Protein AF-A0A8S2WSE2-F1 (afdb_monomer_lite)

Radius of gyration: 13.76 Å; chains: 1; bounding box: 29×26×43 Å

Sequence (77 aa):
CNEMANKAQIYSDNDGIYDCTLNKTDDNNETITYRMELLKVNEQTEYYLLIDKSGSSKLLESFHSNIEAAKSKFYSM

pLDDT: mean 85.3, std 13.28, range [38.91, 93.38]

Structure (mmCIF, N/CA/C/O backbone):
data_AF-A0A8S2WSE2-F1
#
_entry.id   AF-A0A8S2WSE2-F1
#
loop_
_atom_site.group_PDB
_atom_site.id
_atom_site.type_symbol
_atom_site.label_atom_id
_atom_site.label_alt_id
_atom_site.label_comp_id
_ato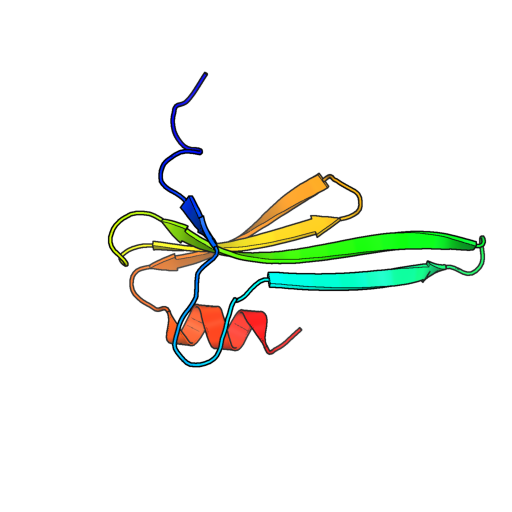m_site.label_asym_id
_atom_site.label_entity_id
_atom_site.label_seq_id
_atom_site.pdbx_PDB_ins_code
_atom_site.Cartn_x
_atom_site.Cartn_y
_atom_site.Cartn_z
_atom_site.occupancy
_atom_site.B_iso_or_equiv
_atom_site.auth_seq_id
_atom_site.auth_comp_id
_atom_site.auth_asym_id
_atom_site.auth_atom_id
_atom_site.pdbx_PDB_model_num
ATOM 1 N N . CYS A 1 1 ? 16.681 15.331 10.725 1.00 39.47 1 CYS A N 1
ATOM 2 C CA . CYS A 1 1 ? 16.172 14.001 10.342 1.00 39.47 1 CYS A CA 1
ATOM 3 C C . CYS A 1 1 ? 14.930 13.718 11.163 1.00 39.47 1 CYS A C 1
ATOM 5 O O . CYS A 1 1 ? 15.064 13.556 12.366 1.00 39.47 1 CYS A O 1
ATOM 7 N N . ASN A 1 2 ? 13.745 13.759 10.550 1.00 38.91 2 ASN A N 1
ATOM 8 C CA . ASN A 1 2 ? 12.495 13.491 11.258 1.00 38.91 2 ASN A CA 1
ATOM 9 C C . ASN A 1 2 ? 12.273 11.981 11.361 1.00 38.91 2 ASN A C 1
ATOM 11 O O . ASN A 1 2 ? 12.208 11.285 10.350 1.00 38.91 2 ASN A O 1
ATOM 15 N N . GLU A 1 3 ? 12.116 11.504 12.588 1.00 39.72 3 GLU A N 1
ATOM 16 C CA . GLU A 1 3 ? 11.804 10.128 12.984 1.00 39.72 3 GLU A CA 1
ATOM 17 C C . GLU A 1 3 ? 10.353 9.721 12.621 1.00 39.72 3 GLU A C 1
ATOM 19 O O . GLU A 1 3 ? 9.642 9.124 13.421 1.00 39.72 3 GLU A O 1
ATOM 24 N N . MET A 1 4 ? 9.865 10.070 11.424 1.00 49.84 4 MET A N 1
ATOM 25 C CA . MET A 1 4 ? 8.505 9.738 10.956 1.00 49.84 4 MET A CA 1
ATOM 26 C C . MET A 1 4 ? 8.428 8.408 10.190 1.00 49.84 4 MET A C 1
ATOM 28 O O . MET A 1 4 ? 7.346 7.843 10.069 1.00 49.84 4 MET A O 1
ATOM 32 N N . ALA A 1 5 ? 9.561 7.860 9.734 1.00 48.69 5 ALA A N 1
ATOM 33 C CA . ALA A 1 5 ? 9.603 6.575 9.029 1.00 48.69 5 ALA A CA 1
ATOM 34 C C . ALA A 1 5 ? 9.316 5.361 9.940 1.00 48.69 5 ALA A C 1
ATOM 36 O O . ALA A 1 5 ? 8.903 4.318 9.454 1.00 48.69 5 ALA A O 1
ATOM 37 N N . ASN A 1 6 ? 9.483 5.491 11.263 1.00 52.53 6 ASN A N 1
ATOM 38 C CA . ASN A 1 6 ? 9.370 4.361 12.198 1.00 52.53 6 ASN A CA 1
ATOM 39 C C . ASN A 1 6 ? 7.929 3.990 12.597 1.00 52.53 6 ASN A C 1
ATOM 41 O O . ASN A 1 6 ? 7.734 3.017 13.321 1.00 52.53 6 ASN A O 1
ATOM 45 N N . LYS A 1 7 ? 6.916 4.759 12.174 1.00 69.62 7 LYS A N 1
ATOM 46 C CA . LYS A 1 7 ? 5.513 4.524 12.570 1.00 69.62 7 LYS A CA 1
ATOM 47 C C . LYS A 1 7 ? 4.597 4.070 11.441 1.00 69.62 7 LYS A C 1
ATOM 49 O O . LYS A 1 7 ? 3.444 3.753 11.720 1.00 69.62 7 LYS A O 1
ATOM 54 N N . ALA A 1 8 ? 5.085 4.066 10.204 1.00 80.12 8 ALA A N 1
ATOM 55 C CA . ALA A 1 8 ? 4.321 3.646 9.042 1.00 80.12 8 ALA A CA 1
ATOM 56 C C . ALA A 1 8 ? 4.753 2.235 8.634 1.00 80.12 8 ALA A C 1
ATOM 58 O O . ALA A 1 8 ? 5.933 1.987 8.397 1.00 80.12 8 ALA A O 1
ATOM 59 N N . GLN A 1 9 ? 3.807 1.306 8.585 1.00 89.12 9 GLN A N 1
ATOM 60 C CA . GLN A 1 9 ? 4.038 -0.085 8.196 1.00 89.12 9 GLN A CA 1
ATOM 61 C C . GLN A 1 9 ? 3.076 -0.452 7.076 1.00 89.12 9 GLN A C 1
ATOM 63 O O . GLN A 1 9 ? 1.950 0.042 7.072 1.00 89.12 9 GLN A O 1
ATOM 68 N N . IL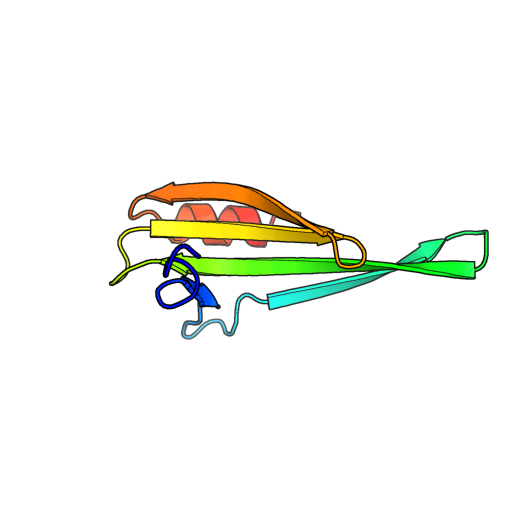E A 1 10 ? 3.489 -1.319 6.149 1.00 90.81 10 ILE A N 1
ATOM 69 C CA . ILE A 1 10 ? 2.574 -1.832 5.123 1.00 90.81 10 ILE A CA 1
ATOM 70 C C . ILE A 1 10 ? 1.409 -2.520 5.833 1.00 90.81 10 ILE A C 1
ATOM 72 O O . ILE A 1 10 ? 1.594 -3.384 6.695 1.00 90.81 10 ILE A O 1
ATOM 76 N N . TYR A 1 11 ? 0.203 -2.079 5.505 1.00 91.56 11 TYR A N 1
ATOM 77 C CA . TYR A 1 11 ? -1.014 -2.634 6.045 1.00 91.56 11 TYR A CA 1
ATOM 78 C C . TYR A 1 11 ? -1.193 -4.058 5.518 1.00 91.56 11 TYR A C 1
ATOM 80 O O . TYR A 1 11 ? -1.040 -4.339 4.327 1.00 91.56 11 TYR A O 1
ATOM 88 N N . SER A 1 12 ? -1.510 -4.961 6.435 1.00 91.81 12 SER A N 1
ATOM 89 C CA . SER A 1 12 ? -1.862 -6.338 6.128 1.00 91.81 12 SER A CA 1
ATOM 90 C C . SER A 1 12 ? -3.023 -6.772 7.008 1.00 91.81 12 SER A C 1
ATOM 92 O O . SER A 1 12 ? -3.146 -6.340 8.159 1.00 91.81 12 SER A O 1
ATOM 94 N N . ASP A 1 13 ? -3.887 -7.607 6.447 1.00 90.25 13 ASP A N 1
ATOM 95 C CA . ASP A 1 13 ? -4.992 -8.241 7.155 1.00 90.25 13 ASP A CA 1
ATOM 96 C C . ASP A 1 13 ? -5.214 -9.674 6.639 1.00 90.25 13 ASP A C 1
ATOM 98 O O . ASP A 1 13 ? -4.337 -10.237 5.984 1.00 90.25 13 ASP A O 1
ATOM 102 N N . ASN A 1 14 ? -6.357 -10.287 6.953 1.00 90.56 14 ASN A N 1
ATOM 103 C CA . ASN A 1 14 ? -6.703 -11.631 6.480 1.00 90.56 14 ASN A CA 1
ATOM 104 C C . ASN A 1 14 ? -6.783 -11.731 4.946 1.00 90.56 14 ASN A C 1
ATOM 106 O O . ASN A 1 14 ? -6.597 -12.820 4.410 1.00 90.56 14 ASN A O 1
ATOM 110 N N . ASP A 1 15 ? -7.052 -10.619 4.259 1.00 86.50 15 ASP A N 1
ATOM 111 C CA . ASP A 1 15 ? -7.081 -10.534 2.794 1.00 86.50 15 ASP A CA 1
ATOM 112 C C . ASP A 1 15 ? -5.672 -10.585 2.171 1.00 86.50 15 ASP A C 1
ATOM 114 O O . ASP A 1 15 ? -5.498 -10.992 1.025 1.00 86.50 15 ASP A O 1
ATOM 118 N N . GLY A 1 16 ? -4.644 -10.234 2.950 1.00 89.31 16 GLY A N 1
ATOM 119 C CA . GLY A 1 16 ? -3.248 -10.256 2.528 1.00 89.31 16 GLY A CA 1
ATOM 120 C C . GLY A 1 16 ? -2.499 -8.967 2.845 1.00 89.31 16 GLY A C 1
ATOM 121 O O . GLY A 1 16 ? -2.871 -8.194 3.730 1.00 89.31 16 GLY A O 1
ATOM 122 N N . ILE A 1 17 ? -1.392 -8.766 2.131 1.00 92.06 17 ILE A N 1
ATOM 123 C CA . ILE A 1 17 ? -0.523 -7.590 2.238 1.00 92.06 17 ILE A CA 1
ATOM 124 C C . ILE A 1 17 ? -0.887 -6.626 1.108 1.00 92.06 17 ILE A C 1
ATOM 126 O O . ILE A 1 17 ? -0.905 -7.020 -0.056 1.00 92.06 17 ILE A O 1
ATOM 130 N N . TYR A 1 18 ? -1.133 -5.360 1.440 1.00 92.25 18 TYR A N 1
ATOM 131 C CA . TYR A 1 18 ? -1.536 -4.334 0.475 1.00 92.25 18 TYR A CA 1
ATOM 132 C C . TYR A 1 18 ? -0.307 -3.650 -0.131 1.00 92.25 18 TYR A C 1
ATOM 134 O O . TYR A 1 18 ? -0.044 -2.465 0.086 1.00 92.25 18 TYR A O 1
ATOM 142 N N . ASP A 1 19 ? 0.455 -4.445 -0.876 1.00 92.62 19 ASP A N 1
ATOM 143 C CA . ASP A 1 19 ? 1.629 -4.052 -1.650 1.00 92.62 19 ASP A CA 1
ATOM 144 C C . ASP A 1 19 ? 1.463 -4.606 -3.069 1.00 92.62 19 ASP A C 1
ATOM 146 O O . ASP A 1 19 ? 1.366 -5.817 -3.269 1.00 92.62 19 ASP A O 1
ATOM 150 N N . CYS A 1 20 ? 1.372 -3.725 -4.060 1.00 90.75 20 CYS A N 1
ATOM 151 C CA . CYS A 1 20 ? 1.209 -4.112 -5.458 1.00 90.75 20 CYS A CA 1
ATOM 152 C C . CYS A 1 20 ? 2.314 -3.480 -6.294 1.00 90.75 20 CYS A C 1
ATOM 154 O O . CYS A 1 20 ? 2.526 -2.274 -6.224 1.00 90.75 20 CYS A O 1
ATOM 156 N N . THR A 1 21 ? 3.002 -4.277 -7.111 1.00 91.38 21 THR A N 1
ATOM 157 C CA . THR A 1 21 ? 3.996 -3.773 -8.064 1.00 91.38 21 THR A CA 1
ATOM 158 C C . THR A 1 21 ? 3.562 -4.101 -9.487 1.00 91.38 21 THR A C 1
ATOM 160 O O . THR A 1 21 ? 3.385 -5.262 -9.849 1.00 91.38 21 THR A O 1
ATOM 163 N N . LEU A 1 22 ? 3.422 -3.065 -10.303 1.00 90.69 22 LEU A N 1
ATOM 164 C CA . LEU A 1 22 ? 3.066 -3.112 -11.711 1.00 90.69 22 LEU A CA 1
ATOM 165 C C . LEU A 1 22 ? 4.270 -2.669 -12.539 1.00 90.69 22 LEU A C 1
ATOM 167 O O . LEU A 1 22 ? 4.840 -1.606 -12.313 1.00 90.69 22 LEU A O 1
ATOM 171 N N . ASN A 1 23 ? 4.641 -3.466 -13.534 1.00 92.44 23 ASN A N 1
ATOM 172 C CA . ASN A 1 23 ? 5.695 -3.112 -14.476 1.00 92.44 23 ASN A CA 1
ATOM 173 C C . ASN A 1 23 ? 5.067 -2.834 -15.835 1.00 92.44 23 ASN A C 1
ATOM 175 O O . ASN A 1 23 ? 4.328 -3.665 -16.363 1.00 92.44 23 ASN A O 1
ATOM 179 N N . LYS A 1 24 ? 5.375 -1.673 -16.404 1.00 90.50 24 LYS A N 1
ATOM 180 C CA . LYS A 1 24 ? 4.993 -1.314 -17.763 1.00 90.50 24 LYS A CA 1
ATOM 181 C C . LYS A 1 24 ? 6.252 -1.100 -18.583 1.00 90.50 24 LYS A C 1
ATOM 183 O O . LYS A 1 24 ? 6.989 -0.155 -18.326 1.00 90.50 24 LYS A O 1
ATOM 188 N N . THR A 1 25 ? 6.471 -1.951 -19.574 1.00 92.94 25 THR A N 1
ATOM 189 C CA . THR A 1 25 ? 7.483 -1.710 -20.604 1.00 92.94 25 THR A CA 1
ATOM 190 C C . THR A 1 25 ? 6.869 -0.819 -21.677 1.00 92.94 25 THR A C 1
ATOM 192 O O . THR A 1 25 ? 5.784 -1.122 -22.177 1.00 92.94 25 THR A O 1
ATOM 195 N N . ASP A 1 26 ? 7.494 0.319 -21.961 1.00 88.00 26 ASP A N 1
ATOM 196 C CA . ASP A 1 26 ? 7.051 1.228 -23.017 1.00 88.00 26 ASP A CA 1
ATOM 197 C C . ASP A 1 26 ? 7.623 0.824 -24.393 1.00 88.00 26 ASP A C 1
ATOM 199 O O . ASP A 1 26 ? 8.434 -0.098 -24.500 1.00 88.00 26 ASP A O 1
ATOM 203 N N . ASP A 1 27 ? 7.205 1.515 -25.456 1.00 93.00 27 ASP A N 1
ATOM 204 C CA . ASP A 1 27 ? 7.670 1.271 -26.828 1.00 93.00 27 ASP A CA 1
ATOM 205 C C . ASP A 1 27 ? 9.186 1.508 -27.019 1.00 93.00 27 ASP A C 1
ATOM 207 O O . ASP A 1 27 ? 9.777 0.969 -27.956 1.00 93.00 27 ASP A O 1
ATOM 211 N N . ASN A 1 28 ? 9.842 2.255 -26.120 1.00 92.44 28 ASN A N 1
ATOM 212 C CA . ASN A 1 28 ? 11.300 2.431 -26.077 1.00 92.44 28 ASN A CA 1
ATOM 213 C C . ASN A 1 28 ? 12.036 1.308 -25.320 1.00 92.44 28 ASN A C 1
ATOM 215 O O . ASN A 1 28 ? 13.248 1.399 -25.115 1.00 92.44 28 ASN A O 1
ATOM 219 N N . ASN A 1 29 ? 11.337 0.236 -24.929 1.00 90.88 29 ASN A N 1
ATOM 220 C CA . ASN A 1 29 ? 11.869 -0.871 -24.130 1.00 90.88 29 ASN A CA 1
ATOM 221 C C . ASN A 1 29 ? 12.367 -0.434 -22.734 1.00 90.88 29 ASN A C 1
ATOM 223 O O . ASN A 1 29 ? 13.146 -1.148 -22.096 1.00 90.88 29 ASN A O 1
ATOM 227 N N . GLU A 1 30 ? 11.910 0.717 -22.228 1.00 92.19 30 GLU A N 1
ATOM 228 C CA . GLU A 1 30 ? 12.144 1.133 -20.851 1.00 92.19 30 GLU A CA 1
ATOM 229 C C . GLU A 1 30 ? 11.059 0.533 -19.954 1.00 92.19 30 GLU A C 1
ATOM 231 O O . GLU A 1 30 ? 9.865 0.570 -20.251 1.00 92.19 30 GLU A O 1
ATOM 236 N N . THR A 1 31 ? 11.468 -0.055 -18.830 1.00 91.00 31 THR A N 1
ATOM 237 C CA . THR A 1 31 ? 10.520 -0.593 -17.848 1.00 91.00 31 THR A CA 1
ATOM 238 C C . THR A 1 31 ? 10.241 0.455 -16.784 1.00 91.00 31 THR A C 1
ATOM 240 O O . THR A 1 31 ? 11.111 0.810 -15.991 1.00 91.00 31 THR A O 1
ATOM 243 N N . ILE A 1 32 ? 9.003 0.937 -16.756 1.00 90.00 32 ILE A N 1
ATOM 244 C CA . ILE A 1 32 ? 8.485 1.815 -15.717 1.00 90.00 32 ILE A CA 1
ATOM 245 C C . ILE A 1 32 ? 7.819 0.941 -14.657 1.00 90.00 32 ILE A C 1
ATOM 247 O O . ILE A 1 32 ? 6.796 0.301 -14.911 1.00 90.00 32 ILE A O 1
ATOM 251 N N . THR A 1 33 ? 8.398 0.928 -13.462 1.00 91.25 33 THR A N 1
ATOM 252 C CA . THR A 1 33 ? 7.832 0.243 -12.300 1.00 91.25 33 THR A CA 1
ATOM 253 C C . THR A 1 33 ? 6.957 1.208 -11.514 1.00 91.25 33 THR A C 1
ATOM 255 O O . THR A 1 33 ? 7.381 2.311 -11.166 1.00 91.25 33 THR A O 1
ATOM 258 N N . TYR A 1 34 ? 5.739 0.773 -11.227 1.00 91.06 34 TYR A N 1
ATOM 259 C CA . TYR A 1 34 ? 4.794 1.427 -10.342 1.00 91.06 34 TYR A CA 1
ATOM 260 C C . TYR A 1 34 ? 4.584 0.517 -9.143 1.00 91.06 34 TYR A C 1
ATOM 262 O O . TYR A 1 34 ? 4.144 -0.615 -9.311 1.00 91.06 34 TYR A O 1
ATOM 270 N N . ARG A 1 35 ? 4.882 0.985 -7.940 1.00 91.88 35 ARG A N 1
ATOM 271 C CA . ARG A 1 35 ? 4.603 0.247 -6.712 1.00 91.88 35 ARG A CA 1
ATOM 272 C C . ARG A 1 35 ? 3.598 1.021 -5.881 1.00 91.88 35 ARG A C 1
ATOM 274 O O . ARG A 1 35 ? 3.704 2.229 -5.736 1.00 91.88 35 ARG A O 1
ATOM 281 N N . MET A 1 36 ? 2.591 0.340 -5.377 1.00 92.19 36 MET A N 1
ATOM 282 C CA . MET A 1 36 ? 1.536 0.912 -4.563 1.00 92.19 36 MET A CA 1
ATOM 283 C C . MET A 1 36 ? 1.534 0.231 -3.216 1.00 92.19 36 MET A C 1
ATOM 285 O O . MET A 1 36 ? 1.523 -0.995 -3.138 1.00 92.19 36 MET A O 1
ATOM 289 N N . GLU A 1 37 ? 1.487 1.037 -2.169 1.00 93.38 37 GLU A N 1
ATOM 290 C CA . GLU A 1 37 ? 1.539 0.561 -0.796 1.00 93.38 37 GLU A CA 1
ATOM 291 C C . GLU A 1 37 ? 0.432 1.244 -0.006 1.00 93.38 37 GLU A C 1
ATOM 293 O O . GLU A 1 37 ? 0.340 2.475 0.027 1.00 93.38 37 GLU A O 1
ATOM 298 N N . LEU A 1 38 ? -0.410 0.450 0.651 1.00 93.38 38 LEU A N 1
ATOM 299 C CA . LEU A 1 38 ? -1.274 0.958 1.704 1.00 93.38 38 LEU A CA 1
ATOM 300 C C . LEU A 1 38 ? -0.513 0.843 3.018 1.00 93.38 38 LEU A C 1
ATOM 302 O O . LEU A 1 38 ? -0.214 -0.254 3.479 1.00 93.38 38 LEU A O 1
ATOM 306 N N . LEU A 1 39 ? -0.191 1.972 3.630 1.00 92.44 39 LEU A N 1
ATOM 307 C CA . LEU A 1 39 ? 0.478 2.031 4.918 1.00 92.44 39 LEU A CA 1
ATOM 308 C C . LEU A 1 39 ? -0.525 2.286 6.035 1.00 92.44 39 LEU A C 1
ATOM 310 O O . LEU A 1 39 ? -1.457 3.069 5.887 1.00 92.44 39 LEU A O 1
ATOM 314 N N . LYS A 1 40 ? -0.279 1.682 7.189 1.00 90.75 40 LYS A N 1
ATOM 315 C CA . LYS A 1 40 ? -0.899 2.002 8.470 1.00 90.75 40 LYS A CA 1
ATOM 316 C C . LYS A 1 40 ? 0.086 2.818 9.293 1.00 90.75 40 LYS A C 1
ATOM 318 O O . LYS A 1 40 ? 1.220 2.389 9.505 1.00 90.75 40 LYS A O 1
ATOM 323 N N . VAL A 1 41 ? -0.361 3.971 9.769 1.00 85.69 41 VAL A N 1
ATOM 324 C CA . VAL A 1 41 ? 0.412 4.893 10.597 1.00 85.69 41 VAL A CA 1
ATOM 325 C C . VAL A 1 41 ? -0.248 5.011 11.962 1.00 85.69 41 VAL A C 1
ATOM 327 O O . VAL A 1 41 ? -1.452 5.244 12.068 1.00 85.69 41 VAL A O 1
ATOM 330 N N . ASN A 1 42 ? 0.557 4.842 13.015 1.00 77.12 42 ASN A N 1
ATOM 331 C CA . ASN A 1 42 ? 0.080 4.746 14.400 1.00 77.12 42 ASN A CA 1
ATOM 332 C C . ASN A 1 42 ? -0.860 3.530 14.606 1.00 77.12 42 ASN A C 1
ATOM 334 O O . ASN A 1 42 ? -1.081 2.734 13.694 1.00 77.12 42 ASN A O 1
ATOM 338 N N . GLU A 1 43 ? -1.367 3.306 15.821 1.00 71.88 43 GLU A N 1
ATOM 339 C CA . GLU A 1 43 ? -2.190 2.139 16.190 1.00 71.88 43 GLU A CA 1
ATOM 340 C C . GLU A 1 43 ? -3.589 2.112 15.516 1.00 71.88 43 GLU A C 1
ATOM 342 O O . GLU A 1 43 ? -4.598 2.023 16.198 1.00 71.88 43 GLU A O 1
ATOM 347 N N . GLN A 1 44 ? -3.667 2.110 14.175 1.00 66.88 44 GLN A N 1
ATOM 348 C CA . GLN A 1 44 ? -4.883 1.954 13.341 1.00 66.88 44 GLN A CA 1
ATOM 349 C C . GLN A 1 44 ? -5.724 3.219 13.118 1.00 66.88 44 GLN A C 1
ATOM 351 O O . GLN A 1 44 ? -6.838 3.131 12.601 1.00 66.88 44 GLN A O 1
ATOM 356 N N . THR A 1 45 ? -5.205 4.394 13.459 1.00 80.88 45 THR A N 1
ATOM 357 C CA . THR A 1 45 ? -5.932 5.664 13.306 1.00 80.88 45 THR A CA 1
ATOM 358 C C . THR A 1 45 ? -5.703 6.350 11.966 1.00 80.88 45 THR A C 1
ATOM 360 O O . THR A 1 45 ? -6.566 7.107 11.525 1.00 80.88 45 THR A O 1
ATOM 363 N N . GLU A 1 46 ? -4.583 6.095 11.291 1.00 89.19 46 GLU A N 1
ATOM 364 C CA . GLU A 1 46 ? -4.260 6.736 10.016 1.00 89.19 46 GLU A CA 1
ATOM 365 C C . GLU A 1 46 ? -3.772 5.711 8.995 1.00 89.19 46 GLU A C 1
ATOM 367 O O . GLU A 1 46 ? -2.951 4.848 9.304 1.00 89.19 46 GLU A O 1
ATOM 372 N N . TYR A 1 47 ? -4.274 5.816 7.767 1.00 91.62 47 TYR A N 1
ATOM 373 C CA . TYR A 1 47 ? -3.873 4.966 6.651 1.00 91.62 47 TYR A CA 1
ATOM 374 C C . TYR A 1 47 ? -3.480 5.826 5.461 1.00 91.62 47 TYR A C 1
ATOM 376 O O . TYR A 1 47 ? -4.201 6.759 5.113 1.00 91.62 47 TYR A O 1
ATOM 384 N N . TYR A 1 48 ? -2.354 5.524 4.827 1.00 92.50 48 TYR A N 1
ATOM 385 C CA . TYR A 1 48 ? -1.805 6.298 3.717 1.00 92.50 48 TYR A CA 1
ATOM 386 C C . TYR A 1 48 ? -1.666 5.422 2.487 1.00 92.50 48 TYR A C 1
ATOM 388 O O . TYR A 1 48 ? -1.063 4.358 2.557 1.00 92.50 48 TYR A O 1
ATOM 396 N N . LEU A 1 49 ? -2.177 5.888 1.354 1.00 92.50 49 LEU A N 1
ATOM 397 C CA . LEU A 1 49 ? -1.936 5.254 0.068 1.00 92.50 49 LEU A CA 1
ATOM 398 C C . LEU A 1 49 ? -0.747 5.944 -0.600 1.00 92.50 49 LEU A C 1
ATOM 400 O O . LEU A 1 49 ? -0.802 7.138 -0.908 1.00 92.50 49 LEU A O 1
ATOM 404 N N . LEU A 1 50 ?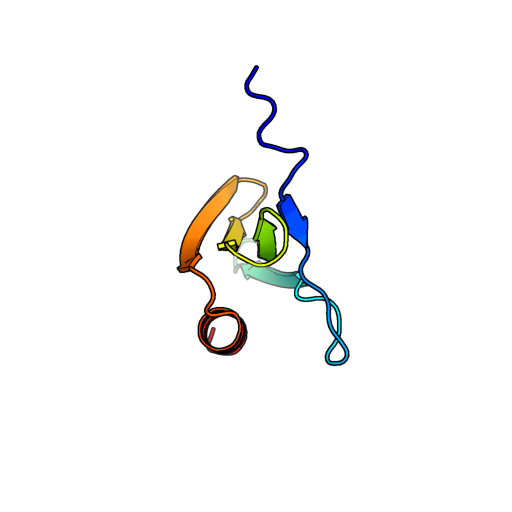 0.333 5.204 -0.810 1.00 92.38 50 LEU A N 1
ATOM 405 C CA . LEU A 1 50 ? 1.519 5.662 -1.522 1.00 92.38 50 LEU A CA 1
ATOM 406 C C . LEU A 1 50 ? 1.551 5.072 -2.926 1.00 92.38 50 LEU A C 1
ATOM 408 O O . LEU A 1 50 ? 1.153 3.928 -3.143 1.00 92.38 50 LEU A O 1
ATOM 412 N N . ILE A 1 51 ? 2.077 5.856 -3.862 1.00 91.31 51 ILE A N 1
ATOM 413 C CA . ILE A 1 51 ? 2.515 5.368 -5.164 1.00 91.31 51 ILE A CA 1
ATOM 414 C C . ILE A 1 51 ? 3.980 5.725 -5.361 1.00 91.31 51 ILE A C 1
ATOM 416 O O . ILE A 1 51 ? 4.374 6.886 -5.257 1.00 91.31 51 ILE A O 1
ATOM 420 N N . ASP A 1 52 ? 4.787 4.724 -5.649 1.00 91.38 52 ASP A N 1
ATOM 421 C CA . ASP A 1 52 ? 6.141 4.856 -6.139 1.00 91.38 52 ASP A CA 1
ATOM 422 C C . ASP A 1 52 ? 6.146 4.667 -7.649 1.00 91.38 52 ASP A C 1
ATOM 424 O O . ASP A 1 52 ? 5.578 3.709 -8.172 1.00 91.38 52 ASP A O 1
ATOM 428 N N . LYS A 1 53 ? 6.768 5.605 -8.357 1.00 90.12 53 LYS A N 1
ATOM 429 C CA . LYS A 1 53 ? 7.023 5.495 -9.790 1.00 90.12 53 LYS A CA 1
ATOM 430 C C . LYS A 1 53 ? 8.522 5.594 -10.015 1.00 90.12 53 LYS A C 1
ATOM 432 O O . LYS A 1 53 ? 9.092 6.672 -9.849 1.00 90.12 53 LYS A O 1
ATOM 437 N N . SER A 1 54 ? 9.141 4.492 -10.428 1.00 84.75 54 SER A N 1
ATOM 438 C CA . SER A 1 54 ? 10.577 4.410 -10.723 1.00 84.75 54 SER A CA 1
ATOM 439 C C . SER A 1 54 ? 11.467 4.979 -9.601 1.00 84.75 54 SER A C 1
ATOM 441 O O . SER A 1 54 ? 12.416 5.714 -9.876 1.00 84.75 54 SER A O 1
ATOM 443 N N . GLY A 1 55 ? 11.151 4.679 -8.335 1.00 82.56 55 GLY A N 1
ATOM 444 C CA . GLY A 1 55 ? 11.897 5.140 -7.157 1.00 82.56 55 GLY A CA 1
ATOM 445 C C . GLY A 1 55 ? 11.513 6.534 -6.654 1.00 82.56 55 GLY A C 1
ATOM 446 O O . GLY A 1 55 ? 12.148 7.050 -5.732 1.00 82.56 55 GLY A O 1
ATOM 447 N N . SER A 1 56 ? 10.505 7.172 -7.257 1.00 87.62 56 SER A N 1
ATOM 448 C CA . SER A 1 56 ? 9.915 8.412 -6.757 1.00 87.62 56 SER A CA 1
ATOM 449 C C . SER A 1 56 ? 8.578 8.126 -6.082 1.00 87.62 56 SER A C 1
ATOM 451 O O . SER A 1 56 ? 7.554 7.950 -6.747 1.00 87.62 56 SER A O 1
ATOM 453 N N . SER A 1 57 ? 8.595 8.106 -4.751 1.00 89.00 57 SER A N 1
ATOM 454 C CA . SER A 1 57 ? 7.410 7.853 -3.935 1.00 89.00 57 SER A CA 1
ATOM 455 C C . SER A 1 57 ? 6.622 9.134 -3.659 1.00 89.00 57 SER A C 1
ATOM 457 O O . SER A 1 57 ? 7.182 10.179 -3.315 1.00 89.00 57 SER A O 1
ATOM 459 N N . LYS A 1 58 ? 5.296 9.052 -3.771 1.00 89.81 58 LYS A N 1
ATOM 460 C CA . LYS A 1 58 ? 4.354 10.143 -3.516 1.00 89.81 58 LYS A CA 1
ATOM 461 C C . LYS A 1 58 ? 3.154 9.646 -2.709 1.00 89.81 58 LYS A C 1
ATOM 463 O O . LYS A 1 58 ? 2.587 8.598 -3.005 1.00 89.81 58 LYS A O 1
ATOM 468 N N . LEU A 1 59 ? 2.722 10.450 -1.735 1.00 90.56 59 LEU A N 1
ATOM 469 C CA . LEU A 1 59 ? 1.433 10.277 -1.060 1.00 90.56 59 LEU A CA 1
ATOM 470 C C . LEU A 1 59 ? 0.289 10.604 -2.020 1.00 90.56 59 LEU A C 1
ATOM 472 O O . LEU A 1 59 ? 0.182 11.738 -2.492 1.00 90.56 59 LEU A O 1
ATOM 476 N N . LEU A 1 60 ? -0.540 9.601 -2.316 1.00 88.19 60 LEU A N 1
ATOM 477 C CA . LEU A 1 60 ? -1.769 9.771 -3.085 1.00 88.19 60 LEU A CA 1
ATOM 478 C C . LEU A 1 60 ? -2.873 10.339 -2.203 1.00 88.19 60 LEU A C 1
ATOM 480 O O . LEU A 1 60 ? -3.464 11.358 -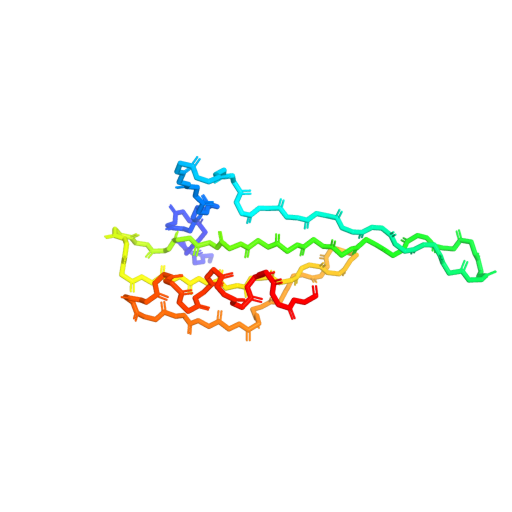2.547 1.00 88.19 60 LEU A O 1
ATOM 484 N N . GLU A 1 61 ? -3.151 9.672 -1.086 1.00 91.38 61 GLU A N 1
ATOM 485 C CA . GLU A 1 61 ? -4.308 9.978 -0.248 1.00 91.38 61 GLU A CA 1
ATOM 486 C C . GLU A 1 61 ? -4.087 9.486 1.186 1.00 91.38 61 GLU A C 1
ATOM 488 O O . GLU A 1 61 ? -3.341 8.531 1.423 1.00 91.38 61 GLU A O 1
ATOM 493 N N . SER A 1 62 ? -4.736 10.147 2.143 1.00 91.25 62 SER A N 1
ATOM 494 C CA . SER A 1 62 ? -4.770 9.742 3.545 1.00 91.25 62 SER A CA 1
ATOM 495 C C . SER A 1 62 ? -6.203 9.483 3.998 1.00 91.25 62 SER A C 1
ATOM 497 O O . SER A 1 62 ? -7.137 10.197 3.639 1.00 91.25 62 SER A O 1
ATOM 499 N N . PHE A 1 63 ? -6.370 8.453 4.819 1.00 91.62 63 PHE A N 1
ATOM 500 C CA . PHE A 1 63 ? -7.649 7.992 5.334 1.00 91.62 63 PHE A CA 1
ATOM 501 C C . PHE A 1 63 ? -7.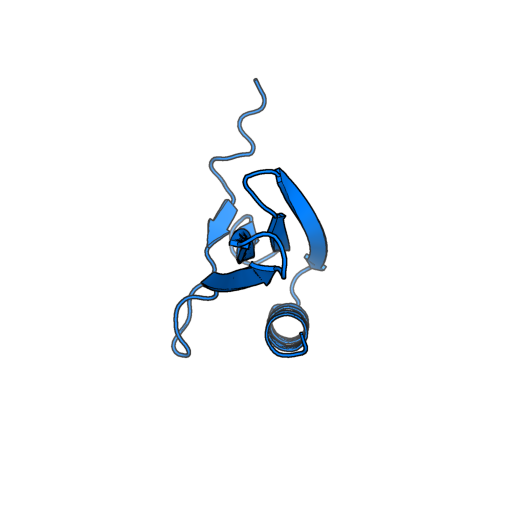575 7.940 6.855 1.00 91.62 63 PHE A C 1
ATOM 503 O O . PHE A 1 63 ? -6.779 7.198 7.432 1.00 91.62 63 PHE A O 1
ATOM 510 N N . HIS A 1 64 ? -8.414 8.730 7.520 1.00 91.31 64 HIS A N 1
ATOM 511 C CA . HIS A 1 64 ? -8.468 8.771 8.976 1.00 91.31 64 HIS A CA 1
ATOM 512 C C . HIS A 1 64 ? -9.510 7.783 9.500 1.00 91.31 64 HIS A C 1
ATOM 514 O O . HIS A 1 64 ? -10.693 7.914 9.189 1.00 91.31 64 HIS A O 1
ATOM 520 N N . SER A 1 65 ? -9.073 6.794 10.282 1.00 88.00 65 SER A N 1
ATOM 521 C CA . SER A 1 65 ? -9.910 5.742 10.884 1.00 88.00 65 SER A CA 1
ATOM 522 C C . SER A 1 65 ? -10.870 5.042 9.905 1.00 88.00 65 SER A C 1
ATOM 524 O O . SER A 1 65 ? -11.883 4.484 10.317 1.00 88.00 65 SER A O 1
ATOM 526 N N . ASN A 1 66 ? -10.564 5.064 8.603 1.00 91.81 66 ASN A N 1
ATOM 527 C CA . ASN A 1 66 ? -11.420 4.521 7.550 1.00 91.81 66 ASN A CA 1
ATOM 528 C C . ASN A 1 66 ? -10.612 3.625 6.610 1.00 91.81 66 ASN A C 1
ATOM 530 O O . ASN A 1 66 ? -10.274 3.993 5.485 1.00 91.81 66 ASN A O 1
ATOM 534 N N . ILE A 1 67 ? -10.284 2.440 7.116 1.00 89.94 67 ILE A N 1
ATOM 535 C CA . ILE A 1 67 ? -9.531 1.442 6.363 1.00 89.94 67 ILE A CA 1
ATOM 536 C C . ILE A 1 67 ? -10.303 0.939 5.138 1.00 89.94 67 ILE A C 1
ATOM 538 O O . ILE A 1 67 ? -9.709 0.753 4.085 1.00 89.94 67 ILE A O 1
ATOM 542 N N . GLU A 1 68 ? -11.624 0.792 5.232 1.00 91.12 68 GLU A N 1
ATOM 543 C CA . GLU A 1 68 ? -12.455 0.290 4.131 1.00 91.12 68 GLU A CA 1
ATOM 544 C C . GLU A 1 68 ? -12.396 1.214 2.905 1.00 91.12 68 GLU A C 1
ATOM 546 O O . GLU A 1 68 ? -12.259 0.744 1.776 1.00 91.12 68 GLU A O 1
ATOM 551 N N . ALA A 1 69 ? -12.410 2.536 3.116 1.00 91.88 69 ALA A N 1
ATOM 552 C CA . ALA A 1 69 ? -12.207 3.499 2.036 1.00 91.88 69 ALA A CA 1
ATOM 553 C C . ALA A 1 69 ? -10.799 3.397 1.428 1.00 91.88 69 ALA A C 1
ATOM 555 O O . ALA A 1 69 ? -10.653 3.459 0.207 1.00 91.88 69 ALA A O 1
ATOM 556 N N . ALA A 1 70 ? -9.774 3.187 2.259 1.00 91.62 70 ALA A N 1
ATOM 557 C CA . ALA A 1 70 ? -8.399 3.035 1.795 1.00 91.62 70 ALA A CA 1
ATOM 558 C C . ALA A 1 70 ? -8.209 1.757 0.957 1.00 91.62 70 ALA A C 1
ATOM 560 O O . ALA A 1 70 ? -7.597 1.801 -0.111 1.00 91.62 70 ALA A O 1
ATOM 561 N N . LYS A 1 71 ? -8.806 0.640 1.393 1.00 91.31 71 LYS A N 1
ATOM 562 C CA . LYS A 1 71 ? -8.852 -0.633 0.657 1.00 91.31 71 LYS A CA 1
ATOM 563 C C . LYS A 1 71 ? -9.587 -0.485 -0.667 1.00 91.31 71 LYS A C 1
ATOM 565 O O . LYS A 1 71 ? -9.071 -0.870 -1.710 1.00 91.31 71 LYS A O 1
ATOM 570 N N . SER A 1 72 ? -10.773 0.121 -0.637 1.00 92.12 72 SER A N 1
ATOM 571 C CA . SER A 1 72 ? -11.551 0.381 -1.846 1.00 92.12 72 SER A CA 1
ATOM 572 C C . SER A 1 72 ? -10.747 1.205 -2.850 1.00 92.12 72 SER A C 1
ATOM 574 O O . SER A 1 72 ? -10.731 0.866 -4.032 1.00 92.12 72 SER A O 1
ATOM 576 N N . LYS A 1 73 ? -10.020 2.232 -2.391 1.00 90.81 73 LYS A N 1
ATOM 577 C CA . LYS A 1 73 ? -9.148 3.036 -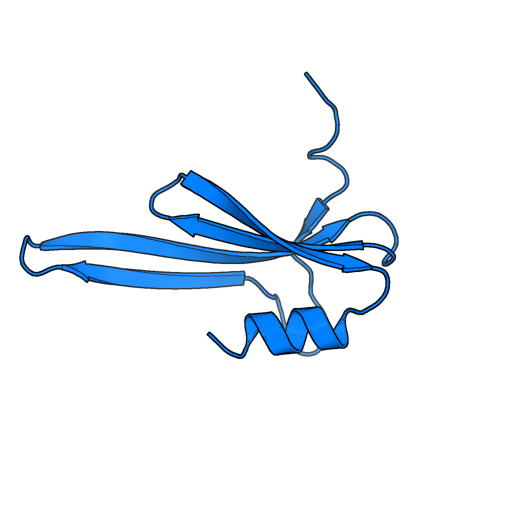3.252 1.00 90.81 73 LYS A CA 1
ATOM 578 C C . LYS A 1 73 ? -7.992 2.225 -3.834 1.00 90.81 73 LYS A C 1
ATOM 580 O O . LYS A 1 73 ? -7.725 2.353 -5.024 1.00 90.81 73 LYS A O 1
ATOM 585 N N . PHE A 1 74 ? -7.339 1.397 -3.019 1.00 90.75 74 PHE A N 1
ATOM 586 C CA . PHE A 1 74 ? -6.253 0.518 -3.456 1.00 90.75 74 PHE A CA 1
ATOM 587 C C . PHE A 1 74 ? -6.705 -0.446 -4.567 1.00 90.75 74 PHE A C 1
ATOM 589 O O . PHE A 1 74 ? -5.993 -0.602 -5.552 1.00 90.75 74 PHE A O 1
ATOM 596 N N . TYR A 1 75 ? -7.907 -1.025 -4.452 1.00 87.75 75 TYR A N 1
ATOM 597 C CA . TYR A 1 75 ? -8.459 -1.974 -5.430 1.00 87.75 75 TYR A CA 1
ATOM 598 C C . TYR A 1 75 ? -9.114 -1.347 -6.673 1.00 87.75 75 TYR A C 1
ATOM 600 O O . TYR A 1 75 ? -9.450 -2.074 -7.603 1.00 87.75 75 TYR A O 1
ATOM 608 N N . SER A 1 76 ? -9.331 -0.029 -6.703 1.00 80.88 76 SER A N 1
ATOM 609 C CA . SER A 1 76 ? -10.062 0.647 -7.795 1.00 80.88 76 SER A CA 1
ATOM 610 C C . SER A 1 76 ? -9.159 1.313 -8.842 1.00 80.88 76 SER A C 1
ATOM 612 O O . SER A 1 76 ? -9.637 2.173 -9.585 1.00 80.88 76 SER A O 1
ATOM 614 N N . MET A 1 77 ? -7.865 0.981 -8.873 1.00 60.69 77 MET A N 1
ATOM 615 C CA . MET A 1 77 ? -6.901 1.516 -9.847 1.00 60.69 77 MET A CA 1
ATOM 616 C C . MET A 1 77 ? -6.542 0.515 -10.938 1.00 60.69 77 MET A C 1
ATOM 618 O O . MET A 1 77 ? -6.533 -0.702 -10.654 1.00 60.69 77 MET A O 1
#

Organism: NCBI:txid1234261

Secondary structure (DSSP, 8-state):
--TTGGGEEE-EETTEE-EEEEEEE-TTS-EEEEEEEEEEETTTTEEEEEEEETTEEEEEEEEES-HHHHHHHHHT-

InterPro domains:
  IPR036930 WGR domain superfamily [SSF142921] (4-74)

Foldseek 3Di:
DDPQVVFKDFDADPVGTLKDWDWDQDPVRDIKIKIWTWIDGHPQQKIWIWIDIPNDIDTPDMDGSCVVVVVVVSVPD